Protein AF-A0AAV8AR33-F1 (afdb_monomer)

Sequence (103 aa):
KPRFLKFLLDDGTGCVPCILWLNPRLPPSDHDPTPEILRLQARRVRLGEQLRVRGRITVYRGMLQITVGDVLVEKDPNMETFHRLDCLRIAKRCYGLAKDDLG

Organism: NCBI:txid906938

Foldseek 3Di:
DDQWDWDWDDLPPDTAIEIQGLDADVVHDPPIDDSVQSVVQVVQDDPPFDKDFDADFDADPNGTHGHTPGIDTDDDPCVSVVVVVVVVVCCVPPVVVVPPPPD

Nearest PDB structures (foldseek):
  8soj-assembly1_B  TM=7.227E-01  e=2.915E-04  Enterovirus A71
  8rk2-assembly1_B  TM=8.267E-01  e=1.299E-02  Homo sapiens
  8c5y-assembly1_B  TM=6.894E-01  e=5.356E-03  Pyrococcus abyssi
  2pqa-assembly2_C  TM=7.911E-01  e=2.957E-02  Homo sapiens
  2pqa-assembly1_A  TM=7.982E-01  e=4.057E-02  Homo sapiens

Mean predicted aligned error: 6.01 Å

Solvent-accessible surface area (backbone atoms only — not comparable to full-atom values): 6471 Å² total; per-residue (Å²): 131,79,60,54,50,77,48,75,48,72,83,87,86,56,73,44,44,35,41,38,61,49,58,70,63,84,81,72,54,97,83,56,69,50,61,67,55,37,50,54,38,56,70,65,69,51,92,91,57,56,68,50,76,44,60,46,84,43,74,57,98,91,38,72,30,32,46,44,75,45,63,44,78,60,82,60,87,59,52,64,61,54,49,51,56,50,51,55,51,44,35,49,75,75,65,56,72,69,74,72,88,84,120

Radius of gyration: 16.45 Å; Cα contacts (8 Å, |Δi|>4): 120; chains: 1; bounding box: 36×34×49 Å

Structure (mmCIF, N/CA/C/O backbone):
data_AF-A0AAV8AR33-F1
#
_entry.id   AF-A0AAV8AR33-F1
#
loop_
_atom_site.group_PDB
_atom_site.id
_atom_site.type_symbol
_atom_site.label_atom_id
_atom_site.label_alt_id
_atom_site.label_comp_id
_atom_site.label_asym_id
_atom_site.label_entity_id
_atom_site.label_seq_id
_atom_site.pdbx_PDB_ins_code
_atom_site.Cartn_x
_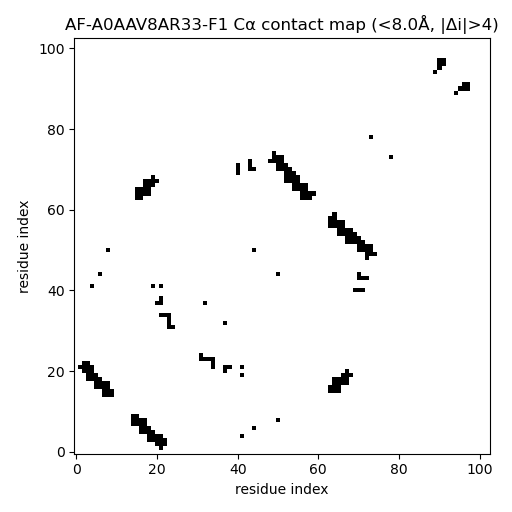atom_site.Cartn_y
_atom_site.Cartn_z
_atom_site.occupancy
_atom_site.B_iso_or_equiv
_atom_site.auth_seq_id
_atom_site.auth_comp_id
_atom_site.auth_asym_id
_atom_site.auth_atom_id
_atom_site.pdbx_PDB_model_num
ATOM 1 N N . LYS A 1 1 ? 13.085 -15.181 -13.780 1.00 56.56 1 LYS A N 1
ATOM 2 C CA . LYS A 1 1 ? 12.840 -13.911 -13.042 1.00 56.56 1 LYS A CA 1
ATOM 3 C C . LYS A 1 1 ? 11.550 -14.062 -12.236 1.00 56.56 1 LYS A C 1
ATOM 5 O O . LYS A 1 1 ? 10.655 -14.729 -12.750 1.00 56.56 1 LYS A O 1
ATOM 10 N N . PRO A 1 2 ? 11.455 -13.525 -11.005 1.00 75.12 2 PRO A N 1
ATOM 11 C CA . PRO A 1 2 ? 10.235 -13.627 -10.202 1.00 75.12 2 PRO A CA 1
ATOM 12 C C . PRO A 1 2 ? 9.059 -12.957 -10.924 1.00 75.12 2 PRO A C 1
ATOM 14 O O . PRO A 1 2 ? 9.235 -11.911 -11.547 1.00 75.12 2 PRO A O 1
ATOM 17 N N . ARG A 1 3 ? 7.877 -13.585 -10.877 1.00 88.50 3 ARG A N 1
ATOM 18 C CA . ARG A 1 3 ? 6.644 -13.059 -11.498 1.00 88.50 3 ARG A CA 1
ATOM 19 C C . ARG A 1 3 ? 6.000 -11.957 -10.652 1.00 88.50 3 ARG A C 1
ATOM 21 O O . ARG A 1 3 ? 5.315 -11.094 -11.173 1.00 88.50 3 ARG A O 1
ATOM 28 N N . PHE A 1 4 ? 6.250 -11.944 -9.351 1.00 93.38 4 PHE A N 1
ATOM 29 C CA . PHE A 1 4 ? 5.703 -10.941 -8.447 1.00 93.38 4 PHE A CA 1
ATOM 30 C C . PHE A 1 4 ? 6.704 -10.610 -7.342 1.00 93.38 4 PHE A C 1
ATOM 32 O O . PHE A 1 4 ? 7.607 -11.398 -7.052 1.00 93.38 4 PHE A O 1
ATOM 39 N N . LEU A 1 5 ? 6.510 -9.451 -6.721 1.00 95.62 5 LEU A N 1
ATOM 40 C CA . LEU A 1 5 ? 7.113 -9.065 -5.456 1.00 95.62 5 LEU A CA 1
ATOM 41 C C . LEU A 1 5 ? 6.048 -9.177 -4.360 1.00 95.62 5 LEU A C 1
ATOM 43 O O . LEU A 1 5 ? 4.955 -8.630 -4.498 1.00 95.62 5 LEU A O 1
ATOM 47 N N . LYS A 1 6 ? 6.374 -9.889 -3.280 1.00 96.25 6 LYS A N 1
ATOM 48 C CA . LYS A 1 6 ? 5.560 -9.950 -2.063 1.00 96.25 6 LYS A CA 1
ATOM 49 C C . LYS A 1 6 ? 6.254 -9.154 -0.968 1.00 96.25 6 LYS A C 1
ATOM 51 O O . LYS A 1 6 ? 7.441 -9.359 -0.733 1.00 96.25 6 LYS A O 1
ATOM 56 N N . PHE A 1 7 ? 5.503 -8.303 -0.288 1.00 97.62 7 PHE A N 1
ATOM 57 C CA . PHE A 1 7 ? 5.969 -7.559 0.876 1.00 97.62 7 PHE A CA 1
ATOM 58 C C . PHE A 1 7 ? 4.841 -7.428 1.901 1.00 97.62 7 PHE A C 1
ATOM 60 O O . PHE A 1 7 ? 3.675 -7.650 1.572 1.00 97.62 7 PHE A O 1
ATOM 67 N N . LEU A 1 8 ? 5.198 -7.133 3.146 1.00 98.00 8 LEU A N 1
ATOM 68 C CA . LEU A 1 8 ? 4.242 -6.802 4.199 1.00 98.00 8 LEU A CA 1
ATOM 69 C C . LEU A 1 8 ? 4.180 -5.283 4.326 1.00 98.00 8 LEU A C 1
ATOM 71 O O . LEU A 1 8 ? 5.217 -4.625 4.248 1.00 98.00 8 LEU A O 1
ATOM 75 N N . LEU A 1 9 ? 2.973 -4.754 4.490 1.00 97.38 9 LEU A N 1
ATOM 76 C CA . LEU A 1 9 ? 2.739 -3.356 4.825 1.00 97.38 9 LEU A CA 1
ATOM 77 C C . LEU A 1 9 ? 2.164 -3.296 6.238 1.00 97.38 9 LEU A C 1
ATOM 79 O O . LEU A 1 9 ? 1.185 -3.988 6.510 1.00 97.38 9 LEU A O 1
ATOM 83 N N . ASP A 1 10 ? 2.791 -2.500 7.096 1.00 96.50 10 ASP A N 1
ATOM 84 C CA . ASP A 1 10 ? 2.412 -2.288 8.493 1.00 96.50 10 ASP A CA 1
ATOM 85 C C . ASP A 1 10 ? 1.986 -0.825 8.666 1.00 96.50 10 ASP A C 1
ATOM 87 O O . ASP A 1 10 ? 2.723 0.077 8.264 1.00 96.50 10 ASP A O 1
ATOM 91 N N . ASP A 1 11 ? 0.791 -0.598 9.208 1.00 94.06 11 ASP A N 1
ATOM 92 C CA . ASP A 1 11 ? 0.252 0.733 9.524 1.00 94.06 11 ASP A CA 1
ATOM 93 C C . ASP A 1 11 ? 0.163 1.007 11.042 1.00 94.06 11 ASP A C 1
ATOM 95 O O . ASP A 1 11 ? -0.339 2.052 11.482 1.00 94.06 11 ASP A O 1
ATOM 99 N N . GLY A 1 12 ? 0.668 0.072 11.854 1.00 93.75 12 GLY A N 1
ATOM 100 C CA . GLY A 1 12 ? 0.588 0.072 13.311 1.00 93.75 12 GLY A CA 1
ATOM 101 C C . GLY A 1 12 ? -0.650 -0.633 13.876 1.00 93.75 12 GLY A C 1
ATOM 102 O O . GLY A 1 12 ? -0.752 -0.766 15.094 1.00 93.75 12 GLY A O 1
ATOM 103 N N . THR A 1 13 ? -1.581 -1.100 13.036 1.00 93.44 13 THR A N 1
ATOM 104 C CA . THR A 1 13 ? -2.749 -1.906 13.454 1.00 93.44 13 THR A CA 1
ATOM 105 C C . THR A 1 13 ? -2.614 -3.383 13.087 1.00 93.44 13 THR A C 1
ATOM 107 O O . THR A 1 13 ? -3.286 -4.242 13.660 1.00 93.44 13 THR A O 1
ATOM 110 N N . GLY A 1 14 ? -1.712 -3.691 12.158 1.00 94.00 14 GLY A N 1
ATOM 111 C CA . GLY A 1 14 ? -1.384 -5.036 11.726 1.00 94.00 14 GLY A CA 1
ATOM 112 C C . GLY A 1 14 ? -0.643 -5.029 10.393 1.00 94.00 14 GLY A C 1
ATOM 113 O O . GLY A 1 14 ? -0.535 -4.011 9.714 1.00 94.00 14 GLY A O 1
ATOM 114 N N . CYS A 1 15 ? -0.160 -6.202 9.993 1.00 96.25 15 CYS A N 1
ATOM 115 C CA . CYS A 1 15 ? 0.558 -6.371 8.735 1.00 96.25 15 CYS A CA 1
ATOM 116 C C . CYS A 1 15 ? -0.339 -7.009 7.673 1.00 96.25 15 CYS A C 1
ATOM 118 O O . CYS A 1 15 ? -0.829 -8.126 7.862 1.00 96.25 15 CYS A O 1
ATOM 120 N N . VAL A 1 16 ? -0.476 -6.365 6.513 1.00 96.69 16 VAL A N 1
ATOM 121 C CA . VAL A 1 16 ? -1.190 -6.928 5.359 1.00 96.69 16 VAL A CA 1
ATOM 122 C C . VAL A 1 16 ? -0.212 -7.372 4.261 1.00 96.69 16 VAL A C 1
ATOM 124 O O . VAL A 1 16 ? 0.688 -6.617 3.880 1.00 96.69 16 VAL A O 1
ATOM 127 N N . PRO A 1 17 ? -0.351 -8.594 3.712 1.00 98.00 17 PRO A N 1
ATOM 128 C CA . PRO A 1 17 ? 0.413 -9.011 2.542 1.00 98.00 17 PRO A CA 1
ATOM 129 C C . PRO A 1 17 ? 0.028 -8.217 1.290 1.00 98.00 17 PRO A C 1
ATOM 131 O O . PRO A 1 17 ? -1.140 -8.170 0.910 1.00 98.00 17 PRO A O 1
ATOM 134 N N . CYS A 1 18 ? 1.024 -7.683 0.590 1.00 98.12 18 CYS A N 1
ATOM 135 C CA . CYS A 1 18 ? 0.880 -6.962 -0.671 1.00 98.12 18 CYS A CA 1
ATOM 136 C C . CYS A 1 18 ? 1.579 -7.728 -1.801 1.00 98.12 18 CYS A C 1
ATOM 138 O O . CYS A 1 18 ? 2.745 -8.110 -1.678 1.00 98.12 18 CYS A O 1
ATOM 140 N N . ILE A 1 19 ? 0.868 -7.950 -2.909 1.00 96.88 19 ILE A N 1
ATOM 141 C CA . ILE A 1 19 ? 1.342 -8.686 -4.086 1.00 96.88 19 ILE A CA 1
ATOM 142 C C . ILE A 1 19 ? 1.420 -7.739 -5.285 1.00 96.88 19 ILE A C 1
ATOM 144 O O . ILE A 1 19 ? 0.392 -7.368 -5.854 1.00 96.88 19 ILE A O 1
ATOM 148 N N . LEU A 1 20 ? 2.639 -7.376 -5.686 1.00 95.44 20 LEU A N 1
ATOM 149 C CA . LEU A 1 20 ? 2.920 -6.586 -6.886 1.00 95.44 20 LEU A CA 1
ATOM 150 C C . LEU A 1 20 ? 3.325 -7.512 -8.035 1.00 95.44 20 LEU A C 1
ATOM 152 O O . LEU A 1 20 ? 4.405 -8.102 -8.015 1.00 95.44 20 LEU A O 1
ATOM 156 N N . TRP A 1 21 ? 2.471 -7.632 -9.048 1.00 93.06 21 TRP A N 1
ATOM 157 C CA . TRP A 1 21 ? 2.764 -8.412 -10.250 1.00 93.06 21 TRP A CA 1
ATOM 158 C C . TRP A 1 21 ? 3.734 -7.653 -11.160 1.00 93.06 21 TRP A C 1
ATOM 160 O O . TRP A 1 21 ? 3.550 -6.471 -11.421 1.00 93.06 21 TRP A O 1
ATOM 170 N N . LEU A 1 22 ? 4.787 -8.329 -11.626 1.00 90.88 22 LEU A N 1
ATOM 171 C CA . LEU A 1 22 ? 5.858 -7.737 -12.446 1.00 90.88 22 LEU A CA 1
ATOM 172 C C . LEU A 1 22 ? 5.741 -8.105 -13.927 1.00 90.88 22 LEU A C 1
ATOM 174 O O . LEU A 1 22 ? 6.496 -7.610 -14.766 1.00 90.88 22 LEU A O 1
ATOM 178 N N . ASN A 1 23 ? 4.821 -9.009 -14.236 1.00 83.12 23 ASN A N 1
ATOM 179 C CA . ASN A 1 23 ? 4.413 -9.367 -15.577 1.00 83.12 23 ASN A CA 1
ATOM 180 C C . ASN A 1 23 ? 3.091 -8.656 -15.909 1.00 83.12 23 ASN A C 1
ATOM 182 O O . ASN A 1 23 ? 2.173 -8.691 -15.087 1.00 83.12 23 ASN A O 1
ATOM 186 N N . PRO A 1 24 ? 2.987 -8.026 -17.092 1.00 69.44 24 PRO A N 1
ATOM 187 C CA . PRO A 1 24 ? 1.753 -7.385 -17.529 1.00 69.44 24 PRO A CA 1
ATOM 188 C C . PRO A 1 24 ? 0.620 -8.412 -17.638 1.00 69.44 24 PRO A C 1
ATOM 190 O O . PRO A 1 24 ? 0.858 -9.604 -17.874 1.00 69.44 24 PRO A O 1
ATOM 193 N N . ARG A 1 25 ? -0.616 -7.944 -17.438 1.00 69.38 25 ARG A N 1
ATOM 194 C CA . ARG A 1 25 ? -1.813 -8.753 -17.672 1.00 69.38 25 ARG A CA 1
ATOM 195 C C . ARG A 1 25 ? -1.899 -9.143 -19.148 1.00 69.38 25 ARG A C 1
ATOM 197 O O . ARG A 1 25 ? -1.412 -8.438 -20.026 1.00 69.38 25 ARG A O 1
ATOM 204 N N . LEU A 1 26 ? -2.495 -10.306 -19.397 1.00 67.31 26 LEU A N 1
ATOM 205 C CA . LEU A 1 26 ? -2.783 -10.807 -20.736 1.00 67.31 26 LEU A CA 1
ATOM 206 C C . LEU A 1 26 ? -4.296 -11.066 -20.841 1.00 67.31 26 LEU A C 1
ATOM 208 O O . LEU A 1 26 ? -4.812 -11.818 -20.009 1.00 67.31 26 LEU A O 1
ATOM 212 N N . PRO A 1 27 ? -4.995 -10.482 -21.832 1.00 70.69 27 PRO A N 1
ATOM 213 C CA . PRO A 1 27 ? -4.500 -9.467 -22.769 1.00 70.69 27 PRO A CA 1
ATOM 214 C C . PRO A 1 27 ? -4.172 -8.138 -22.052 1.00 70.69 27 PRO A C 1
ATOM 216 O O . PRO A 1 27 ? -4.807 -7.835 -21.039 1.00 70.69 27 PRO A O 1
ATOM 219 N N . PRO A 1 28 ? -3.178 -7.371 -22.535 1.00 68.38 28 PRO A N 1
ATOM 220 C CA . PRO A 1 28 ? -2.856 -6.069 -21.964 1.00 68.38 28 PRO A CA 1
ATOM 221 C C . PRO A 1 28 ? -3.973 -5.065 -22.269 1.00 68.38 28 PRO A C 1
ATOM 223 O O . PRO A 1 28 ? -4.494 -5.024 -23.383 1.00 68.38 28 PRO A O 1
ATOM 226 N N . SER A 1 29 ? -4.333 -4.263 -21.273 1.00 77.38 29 SER A N 1
ATOM 227 C CA . SER A 1 29 ? -5.160 -3.063 -21.433 1.00 77.38 29 SER A CA 1
ATOM 228 C C . SER A 1 29 ? -4.272 -1.853 -21.734 1.00 77.38 29 SER A C 1
ATOM 230 O O . SER A 1 29 ? -3.151 -1.786 -21.232 1.00 77.38 29 SER A O 1
ATOM 232 N N . ASP A 1 30 ? -4.776 -0.850 -22.460 1.00 75.31 30 ASP A N 1
ATOM 233 C CA . ASP A 1 30 ? -4.059 0.421 -22.689 1.00 75.31 30 ASP A CA 1
ATOM 234 C C . ASP A 1 30 ? -3.707 1.153 -21.382 1.00 75.31 30 ASP A C 1
ATOM 236 O O . ASP A 1 30 ? -2.806 1.990 -21.338 1.00 75.31 30 ASP A O 1
ATOM 240 N N . HIS A 1 31 ? -4.405 0.828 -20.293 1.00 78.12 31 HIS A N 1
ATOM 241 C CA . HIS A 1 31 ? -4.150 1.379 -18.963 1.00 78.12 31 HIS A CA 1
ATOM 242 C C . HIS A 1 31 ? -3.192 0.532 -18.115 1.00 78.12 31 HIS A C 1
ATOM 244 O O . HIS A 1 31 ? -2.906 0.908 -16.975 1.00 78.12 31 HIS A O 1
ATOM 250 N N . ASP A 1 32 ? -2.710 -0.606 -18.623 1.00 80.06 32 ASP A N 1
ATOM 251 C CA . ASP A 1 32 ? -1.793 -1.444 -17.863 1.00 80.06 32 ASP A CA 1
ATOM 252 C C . ASP A 1 32 ? -0.400 -0.794 -17.787 1.00 80.06 32 ASP A C 1
ATOM 254 O O . ASP A 1 32 ? 0.157 -0.354 -18.797 1.00 80.06 32 ASP A O 1
ATOM 258 N N . PRO A 1 33 ? 0.213 -0.743 -16.591 1.00 84.44 33 PRO A N 1
ATOM 259 C CA . PRO A 1 33 ? 1.557 -0.211 -16.442 1.00 84.44 33 PRO A CA 1
ATOM 260 C C . PRO A 1 33 ? 2.558 -1.038 -17.251 1.00 84.44 33 PRO A C 1
ATOM 262 O O . PRO A 1 33 ? 2.557 -2.273 -17.226 1.00 84.44 33 PRO A O 1
ATOM 265 N N . THR A 1 34 ? 3.472 -0.343 -17.929 1.00 87.38 34 THR A N 1
ATOM 266 C CA . THR A 1 34 ? 4.544 -1.001 -18.676 1.00 87.38 34 THR A CA 1
ATOM 267 C C . THR A 1 34 ? 5.440 -1.820 -17.734 1.00 87.38 34 THR A C 1
ATOM 269 O O . THR A 1 34 ? 5.578 -1.494 -16.546 1.00 87.38 34 THR A O 1
ATOM 272 N N . PRO A 1 35 ? 6.136 -2.857 -18.237 1.00 87.06 35 PRO A N 1
ATOM 273 C CA . PRO A 1 35 ? 7.085 -3.626 -17.431 1.00 87.06 35 PRO A CA 1
ATOM 274 C C . PRO A 1 35 ? 8.168 -2.770 -16.756 1.00 87.06 35 PRO A C 1
ATOM 276 O O . PRO A 1 35 ? 8.687 -3.140 -15.703 1.00 87.06 35 PRO A O 1
ATOM 279 N N . GLU A 1 36 ? 8.530 -1.632 -17.348 1.00 88.94 36 GLU A N 1
ATOM 280 C CA . GLU A 1 36 ? 9.493 -0.686 -16.778 1.00 88.94 36 GLU A CA 1
ATOM 281 C C . GLU A 1 36 ? 8.926 0.042 -15.558 1.00 88.94 36 GLU A C 1
ATOM 283 O O . GLU A 1 36 ? 9.596 0.113 -14.524 1.00 88.94 36 GLU A O 1
ATOM 288 N N . ILE A 1 37 ? 7.672 0.496 -15.635 1.00 90.31 37 ILE A N 1
ATOM 289 C CA . ILE A 1 37 ? 6.961 1.121 -14.513 1.00 90.31 37 ILE A CA 1
ATOM 290 C C . ILE A 1 37 ? 6.819 0.128 -13.355 1.00 90.31 37 ILE A C 1
ATOM 292 O O . ILE A 1 37 ? 7.116 0.477 -12.211 1.00 90.31 37 ILE A O 1
ATOM 296 N N . LEU A 1 38 ? 6.452 -1.125 -13.638 1.00 91.12 38 LEU A N 1
ATOM 297 C CA . LEU A 1 38 ? 6.340 -2.177 -12.620 1.00 91.12 38 LEU A CA 1
ATOM 298 C C . LEU A 1 38 ? 7.677 -2.447 -11.916 1.00 91.12 38 LEU A C 1
ATOM 300 O O . LEU A 1 38 ? 7.736 -2.583 -10.693 1.00 91.12 38 LEU A O 1
ATOM 304 N N . ARG A 1 39 ? 8.785 -2.470 -12.669 1.00 91.44 39 ARG A N 1
ATOM 305 C CA . ARG A 1 39 ? 10.133 -2.597 -12.090 1.00 91.44 39 ARG A CA 1
ATOM 306 C C . ARG A 1 39 ? 10.504 -1.385 -11.243 1.00 91.44 39 ARG A C 1
ATOM 308 O O . ARG A 1 39 ? 11.118 -1.556 -10.193 1.00 91.44 39 ARG A O 1
ATOM 315 N N . LEU A 1 40 ? 10.142 -0.176 -11.669 1.00 93.12 40 LEU A N 1
ATOM 316 C CA . LEU A 1 40 ? 10.376 1.034 -10.884 1.00 93.12 40 LEU A CA 1
ATOM 317 C C . LEU A 1 40 ? 9.593 1.001 -9.565 1.00 93.12 40 LEU A C 1
ATOM 319 O O . LEU A 1 40 ? 10.162 1.315 -8.522 1.00 93.12 40 LEU A O 1
ATOM 323 N N . GLN A 1 41 ? 8.330 0.570 -9.594 1.00 94.88 41 GLN A N 1
ATOM 324 C CA . GLN A 1 41 ? 7.524 0.367 -8.389 1.00 94.88 41 GLN A CA 1
ATOM 325 C C . GLN A 1 41 ? 8.146 -0.683 -7.463 1.00 94.88 41 GLN A C 1
ATOM 327 O O . GLN A 1 41 ? 8.286 -0.429 -6.271 1.00 94.88 41 GLN A O 1
ATOM 332 N N . ALA A 1 42 ? 8.616 -1.813 -7.998 1.00 95.25 42 ALA A N 1
ATOM 333 C CA . ALA A 1 42 ? 9.295 -2.833 -7.199 1.00 95.25 42 ALA A CA 1
ATOM 334 C C . ALA A 1 42 ? 10.556 -2.300 -6.497 1.00 95.25 42 ALA A C 1
ATOM 336 O O . ALA A 1 42 ? 10.817 -2.660 -5.355 1.00 95.25 42 ALA A O 1
ATOM 337 N N . ARG A 1 43 ? 11.317 -1.403 -7.140 1.00 95.50 43 ARG A N 1
ATOM 338 C CA . ARG A 1 43 ? 12.512 -0.775 -6.540 1.00 95.50 43 ARG A CA 1
ATOM 339 C C . ARG A 1 43 ? 12.196 0.214 -5.413 1.00 95.50 43 ARG A C 1
ATOM 341 O O . ARG A 1 43 ? 13.098 0.533 -4.643 1.00 95.50 43 ARG A O 1
ATOM 348 N N . ARG A 1 44 ? 10.959 0.720 -5.334 1.00 96.12 44 ARG A N 1
ATOM 349 C CA . ARG A 1 44 ? 10.499 1.596 -4.240 1.00 96.12 44 ARG A CA 1
ATOM 350 C C . ARG A 1 44 ? 10.242 0.822 -2.954 1.00 96.12 44 ARG A C 1
ATOM 352 O O . ARG A 1 44 ? 10.335 1.397 -1.881 1.00 96.12 44 ARG A O 1
ATOM 359 N N . VAL A 1 45 ? 9.933 -0.467 -3.063 1.00 97.00 45 VAL A N 1
ATOM 360 C CA . VAL A 1 45 ? 9.661 -1.318 -1.908 1.00 97.00 45 VAL A CA 1
ATOM 361 C C . VAL A 1 45 ? 10.984 -1.687 -1.240 1.00 97.00 45 VAL A C 1
ATOM 363 O O . VAL A 1 45 ? 11.711 -2.561 -1.715 1.00 97.00 45 VAL A O 1
ATOM 366 N N . ARG A 1 46 ? 11.303 -1.010 -0.136 1.00 96.69 46 ARG A N 1
ATOM 367 C CA . ARG A 1 46 ? 12.441 -1.326 0.735 1.00 96.69 46 ARG A CA 1
ATOM 368 C C . ARG A 1 46 ? 11.978 -1.363 2.187 1.00 96.69 46 ARG A C 1
ATOM 370 O O . ARG A 1 46 ? 10.999 -0.716 2.545 1.00 96.69 46 ARG A O 1
ATOM 377 N N . LEU A 1 47 ? 12.677 -2.138 3.012 1.00 96.62 47 LEU A N 1
ATOM 378 C CA . LEU A 1 47 ? 12.414 -2.175 4.450 1.00 96.62 47 LEU A CA 1
ATOM 379 C C . LEU A 1 47 ? 12.626 -0.785 5.061 1.00 96.62 47 LEU A C 1
ATOM 381 O O . LEU A 1 47 ? 13.609 -0.120 4.742 1.00 96.62 47 LEU A O 1
ATOM 385 N N . GLY A 1 48 ? 11.704 -0.376 5.933 1.00 94.06 48 GLY A N 1
ATOM 386 C CA . GLY A 1 48 ? 11.736 0.919 6.617 1.00 94.06 48 GLY A CA 1
ATOM 387 C C . GLY A 1 48 ? 11.227 2.109 5.797 1.00 94.06 48 GLY A C 1
ATOM 388 O O . GLY A 1 48 ? 11.148 3.206 6.336 1.00 94.06 48 GLY A O 1
ATOM 389 N N . GLU A 1 49 ? 10.864 1.925 4.524 1.00 95.38 49 GLU A N 1
ATOM 390 C CA . GLU A 1 49 ? 10.253 2.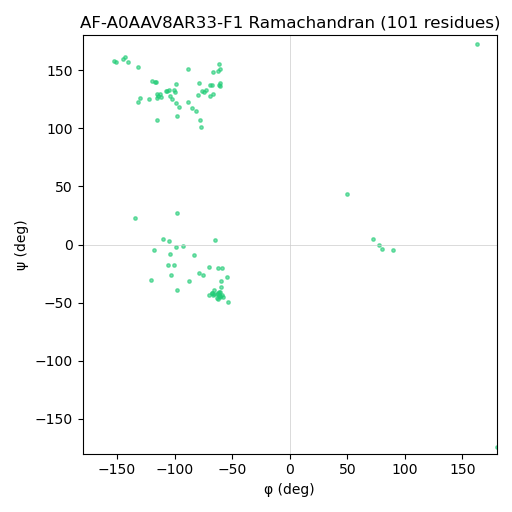994 3.725 1.00 95.38 49 GLU A CA 1
ATOM 391 C C . GLU A 1 49 ? 8.771 3.163 4.067 1.00 95.38 49 GLU A C 1
ATOM 393 O O . GLU A 1 49 ? 8.028 2.182 4.156 1.00 95.38 49 GLU A O 1
ATOM 398 N N . GLN A 1 50 ? 8.317 4.413 4.157 1.00 95.62 50 GLN A N 1
ATOM 399 C CA . GLN A 1 50 ? 6.897 4.721 4.258 1.00 95.62 50 GLN A CA 1
ATOM 400 C C . GLN A 1 50 ? 6.262 4.682 2.864 1.00 95.62 50 GLN A C 1
ATOM 402 O O . GLN A 1 50 ? 6.581 5.483 1.979 1.00 95.62 50 GLN A O 1
ATOM 407 N N . LEU A 1 51 ? 5.354 3.730 2.658 1.00 97.00 51 LEU A N 1
ATOM 408 C CA 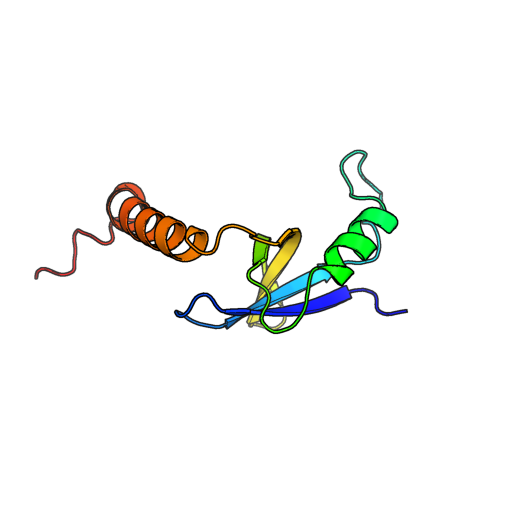. LEU A 1 51 ? 4.726 3.486 1.364 1.00 97.00 51 LEU A CA 1
ATOM 409 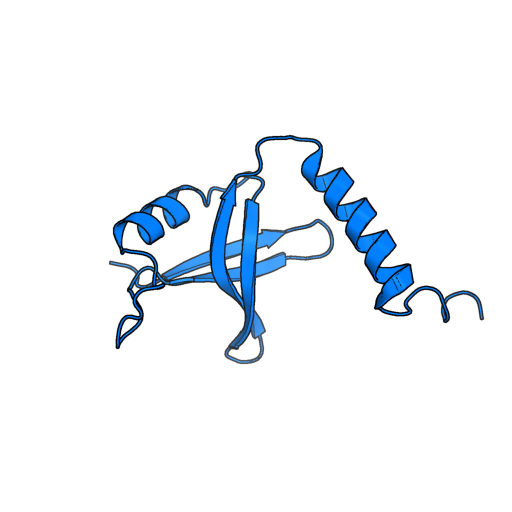C C . LEU A 1 51 ? 3.226 3.751 1.419 1.00 97.00 51 LEU A C 1
ATOM 411 O O . LEU A 1 51 ? 2.536 3.310 2.334 1.00 97.00 51 LEU A O 1
ATOM 415 N N . ARG A 1 52 ? 2.699 4.362 0.358 1.00 96.94 52 ARG A N 1
ATOM 416 C CA . ARG A 1 52 ? 1.277 4.303 0.028 1.00 96.94 52 ARG A CA 1
ATOM 417 C C . ARG A 1 52 ? 1.064 3.252 -1.048 1.00 96.94 52 ARG A C 1
ATOM 419 O O . ARG A 1 52 ? 1.637 3.327 -2.136 1.00 96.94 52 ARG A O 1
ATOM 426 N N . VAL A 1 53 ? 0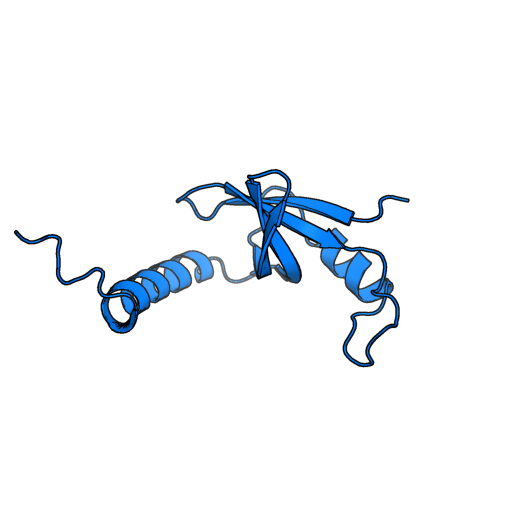.222 2.277 -0.731 1.00 97.31 53 VAL A N 1
ATOM 427 C CA . VAL A 1 53 ? -0.127 1.169 -1.619 1.00 97.31 53 VAL A CA 1
ATOM 428 C C . VAL A 1 53 ? -1.599 1.279 -1.979 1.00 97.31 53 VAL A C 1
ATOM 430 O O . VAL A 1 53 ? -2.452 1.366 -1.099 1.00 97.31 53 VAL A O 1
ATOM 433 N N . ARG A 1 54 ? -1.907 1.250 -3.276 1.00 96.31 54 ARG A N 1
ATOM 434 C CA . ARG A 1 54 ? -3.286 1.152 -3.767 1.00 96.31 54 ARG A CA 1
ATOM 435 C C . ARG A 1 54 ? -3.456 -0.138 -4.539 1.00 96.31 54 ARG A C 1
ATOM 437 O O . ARG A 1 54 ? -2.580 -0.557 -5.295 1.00 96.31 54 ARG A O 1
ATOM 444 N N . GLY A 1 55 ? -4.593 -0.785 -4.344 1.00 95.00 55 GLY A N 1
ATOM 445 C CA . GLY A 1 55 ? -4.852 -2.080 -4.938 1.00 95.00 55 GLY A CA 1
ATOM 446 C C . GLY A 1 55 ? -6.215 -2.624 -4.563 1.00 95.00 55 GLY A C 1
ATOM 447 O O . GLY A 1 55 ? -7.025 -1.958 -3.921 1.00 95.00 55 GLY A O 1
ATOM 448 N N . ARG A 1 56 ? -6.459 -3.863 -4.976 1.00 96.25 56 ARG A N 1
ATOM 449 C CA . ARG A 1 56 ? -7.692 -4.582 -4.675 1.00 96.25 56 ARG A CA 1
ATOM 450 C C . ARG A 1 56 ? -7.463 -5.538 -3.512 1.00 96.25 56 ARG A C 1
ATOM 452 O O . ARG A 1 56 ? -6.532 -6.341 -3.558 1.00 96.25 56 ARG A O 1
ATOM 459 N N . ILE A 1 57 ? -8.346 -5.504 -2.518 1.00 97.19 57 ILE A N 1
ATOM 460 C CA . ILE A 1 57 ? -8.381 -6.519 -1.461 1.00 97.19 57 ILE A CA 1
ATOM 461 C C . ILE A 1 57 ? -8.851 -7.842 -2.076 1.00 97.19 57 ILE A C 1
ATOM 463 O O . ILE A 1 57 ? -9.858 -7.899 -2.783 1.00 97.19 57 ILE A O 1
ATOM 467 N N . THR A 1 58 ? -8.089 -8.904 -1.845 1.00 96.62 58 THR A N 1
ATOM 468 C CA . THR A 1 58 ? -8.312 -10.244 -2.400 1.00 96.62 58 THR A CA 1
ATOM 469 C C . THR A 1 58 ? -8.019 -11.301 -1.343 1.00 96.62 58 THR A C 1
ATOM 471 O O . THR A 1 58 ? -7.264 -11.046 -0.409 1.00 96.62 58 THR A O 1
ATOM 474 N N . VAL A 1 59 ? -8.591 -12.495 -1.495 1.00 96.94 59 VAL A N 1
ATOM 475 C CA . VAL A 1 59 ? -8.288 -13.647 -0.638 1.00 96.94 59 VAL A CA 1
ATOM 476 C C . VAL A 1 59 ? -7.582 -14.705 -1.474 1.00 96.94 59 VAL A C 1
ATOM 478 O O . VAL A 1 59 ? -8.061 -15.072 -2.546 1.00 96.94 59 VAL A O 1
ATOM 481 N N . TYR A 1 60 ? -6.450 -15.209 -0.991 1.00 93.25 60 TYR A N 1
ATOM 482 C CA . TYR A 1 60 ? -5.721 -16.307 -1.618 1.00 93.25 60 TYR A CA 1
ATOM 483 C C . TYR A 1 60 ? -5.362 -17.357 -0.572 1.00 93.25 60 TYR A C 1
ATOM 485 O O . TYR A 1 60 ? -4.716 -17.050 0.427 1.00 93.25 60 TYR A O 1
ATOM 493 N N . ARG A 1 61 ? -5.798 -18.605 -0.801 1.00 94.94 61 ARG A N 1
ATOM 494 C CA . ARG A 1 61 ? -5.622 -19.729 0.141 1.00 94.94 61 ARG A CA 1
ATOM 495 C C . ARG A 1 61 ? -6.064 -19.380 1.572 1.00 94.94 61 ARG A C 1
ATOM 497 O O . ARG A 1 61 ? -5.358 -19.666 2.530 1.00 94.94 61 ARG A O 1
ATOM 504 N N . GLY A 1 62 ? -7.213 -18.713 1.694 1.00 95.38 62 GLY A N 1
ATOM 505 C CA . GLY A 1 62 ? -7.787 -18.310 2.981 1.00 95.38 62 GLY A CA 1
ATOM 506 C C . GLY A 1 62 ? -7.139 -17.087 3.638 1.00 95.38 62 GLY A C 1
ATOM 507 O O . GLY A 1 62 ? -7.602 -16.670 4.691 1.00 95.38 62 GLY A O 1
ATOM 508 N N . MET A 1 63 ? -6.113 -16.479 3.032 1.00 94.50 63 MET A N 1
ATOM 509 C CA . MET A 1 63 ? -5.458 -15.284 3.574 1.00 94.50 63 MET A CA 1
ATOM 510 C C . MET A 1 63 ? -5.853 -14.026 2.802 1.00 94.50 63 MET A C 1
ATOM 512 O O . MET A 1 63 ? -5.811 -14.011 1.568 1.00 94.50 63 MET A O 1
ATOM 516 N N . LEU A 1 64 ? -6.201 -12.963 3.531 1.00 96.94 64 LEU A N 1
ATOM 517 C CA . LEU A 1 64 ? -6.394 -11.624 2.974 1.00 96.94 64 LEU A CA 1
ATOM 518 C C . LEU A 1 64 ? -5.060 -11.054 2.478 1.00 96.94 64 LEU A C 1
ATOM 520 O O . LEU A 1 64 ? -4.027 -11.182 3.132 1.00 96.94 64 LEU A O 1
ATOM 524 N N . GLN A 1 65 ?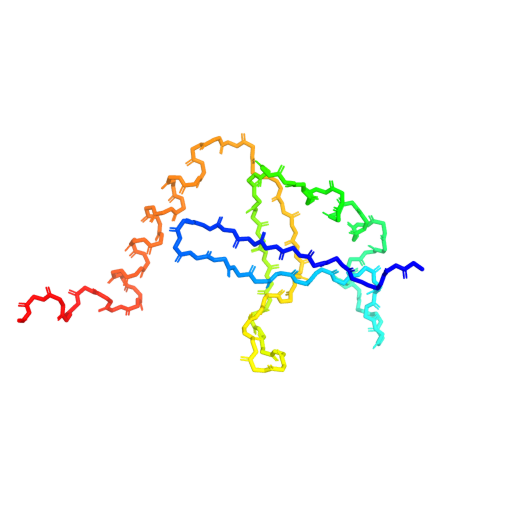 -5.095 -10.419 1.312 1.00 97.75 65 GLN A N 1
ATOM 525 C CA . GLN A 1 65 ? -3.950 -9.752 0.704 1.00 97.75 65 GLN A CA 1
ATOM 526 C C . GLN A 1 65 ? -4.408 -8.610 -0.211 1.00 97.75 65 GLN A C 1
ATOM 528 O O . GLN A 1 65 ? -5.517 -8.626 -0.754 1.00 97.75 65 GLN A O 1
ATOM 533 N N . ILE A 1 66 ? -3.524 -7.652 -0.462 1.00 97.88 66 ILE A N 1
ATOM 534 C CA . ILE A 1 66 ? -3.728 -6.586 -1.441 1.00 97.88 66 ILE A CA 1
ATOM 535 C C . ILE A 1 66 ? -3.053 -6.994 -2.751 1.00 97.88 66 ILE A C 1
ATOM 537 O O . ILE A 1 66 ? -1.837 -7.166 -2.816 1.00 97.88 66 ILE A O 1
ATOM 541 N N . THR A 1 67 ? -3.836 -7.123 -3.821 1.00 96.25 67 THR A N 1
ATOM 542 C CA . THR A 1 67 ? -3.302 -7.157 -5.187 1.00 96.25 67 THR A CA 1
ATOM 543 C C . THR A 1 67 ? -2.982 -5.725 -5.597 1.00 96.25 67 THR A C 1
ATOM 545 O O . THR A 1 67 ? -3.894 -4.924 -5.810 1.00 96.25 67 THR A O 1
ATOM 548 N N . VAL A 1 68 ? -1.694 -5.398 -5.656 1.00 95.88 68 VAL A N 1
ATOM 549 C CA . VAL A 1 68 ? -1.194 -4.028 -5.814 1.00 95.88 68 VAL A CA 1
ATOM 550 C C . VAL A 1 68 ? -1.403 -3.538 -7.246 1.00 95.88 68 VAL A C 1
ATOM 552 O O . VAL A 1 68 ? -1.043 -4.228 -8.198 1.00 95.88 68 VAL A O 1
ATOM 555 N N . GLY A 1 69 ? -1.972 -2.339 -7.379 1.00 92.62 69 GLY A N 1
ATOM 556 C CA . GLY A 1 69 ? -2.032 -1.576 -8.626 1.00 92.62 69 GLY A CA 1
ATOM 557 C C . GLY A 1 69 ? -0.934 -0.515 -8.707 1.00 92.62 69 GLY A C 1
ATOM 558 O O . GLY A 1 69 ? -0.324 -0.341 -9.759 1.00 92.62 69 GLY A O 1
ATOM 559 N N . ASP A 1 70 ? -0.628 0.154 -7.590 1.00 93.31 70 ASP A N 1
ATOM 560 C CA . ASP A 1 70 ? 0.494 1.088 -7.516 1.00 93.31 70 ASP A CA 1
ATOM 561 C C . ASP A 1 70 ? 1.127 1.212 -6.126 1.00 93.31 70 ASP A C 1
ATOM 563 O O . ASP A 1 70 ? 0.513 0.915 -5.099 1.00 93.31 70 ASP A O 1
ATOM 567 N N . VAL A 1 71 ? 2.391 1.653 -6.142 1.00 96.69 71 VAL A N 1
ATOM 568 C CA . VAL A 1 71 ? 3.212 1.940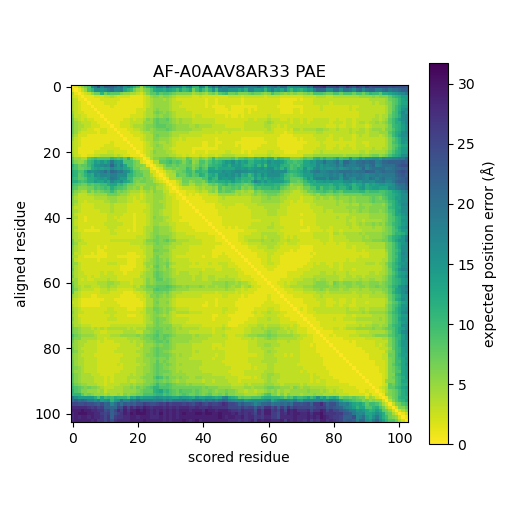 -4.961 1.00 96.69 71 VAL A CA 1
ATOM 569 C C . VAL A 1 71 ? 3.840 3.326 -5.098 1.00 96.69 71 VAL A C 1
ATOM 571 O O . VAL A 1 71 ? 4.554 3.617 -6.072 1.00 96.69 71 VAL A O 1
ATOM 574 N N . LEU A 1 72 ? 3.619 4.162 -4.090 1.00 95.88 72 LEU A N 1
ATOM 575 C CA . LEU A 1 72 ? 4.209 5.488 -3.940 1.00 95.88 72 LEU A CA 1
ATOM 576 C C . LEU A 1 72 ? 5.033 5.534 -2.651 1.00 95.88 72 LEU A C 1
ATOM 578 O O . LEU A 1 72 ? 4.630 4.966 -1.643 1.00 95.88 72 LEU A O 1
ATOM 582 N N . VAL A 1 73 ? 6.190 6.196 -2.703 1.00 96.94 73 VAL A N 1
ATOM 583 C CA . VAL A 1 73 ? 6.987 6.495 -1.504 1.00 96.94 73 VAL A CA 1
ATOM 584 C C . VAL A 1 73 ? 6.489 7.821 -0.956 1.00 96.94 73 VAL A C 1
ATOM 586 O O . VAL A 1 73 ? 6.495 8.816 -1.689 1.00 96.94 73 VAL A O 1
ATOM 589 N N . GLU A 1 74 ? 6.054 7.827 0.297 1.00 96.12 74 GLU A N 1
ATOM 590 C CA . GLU A 1 74 ? 5.666 9.054 0.981 1.00 96.12 74 GLU A CA 1
ATOM 591 C C . GLU A 1 74 ? 6.921 9.775 1.478 1.00 96.12 74 GLU A C 1
ATOM 593 O O . GLU A 1 74 ? 7.803 9.176 2.088 1.00 96.12 74 GLU A O 1
ATOM 598 N N . LYS A 1 75 ? 7.032 11.063 1.143 1.00 94.94 75 LYS A N 1
ATOM 599 C CA . LYS A 1 75 ? 8.218 11.881 1.452 1.00 94.94 75 LYS A CA 1
ATOM 600 C C . LYS A 1 75 ? 8.013 12.816 2.634 1.00 94.94 75 LYS A C 1
ATOM 602 O O . LYS A 1 75 ? 8.992 13.234 3.243 1.00 94.94 75 LYS A O 1
ATOM 607 N N . ASP A 1 76 ? 6.767 13.198 2.898 1.00 95.00 76 ASP A N 1
ATOM 608 C CA . ASP A 1 76 ? 6.440 14.052 4.032 1.00 95.00 76 ASP A CA 1
ATOM 609 C C . ASP A 1 76 ? 6.270 13.166 5.277 1.00 95.00 76 ASP A C 1
ATOM 611 O O . ASP A 1 76 ? 5.369 12.320 5.298 1.00 95.00 76 ASP A O 1
ATOM 615 N N . PRO A 1 77 ? 7.116 13.345 6.308 1.00 92.25 77 PRO A N 1
ATOM 616 C CA . PRO A 1 77 ? 7.087 12.518 7.512 1.00 92.25 77 PRO A CA 1
ATOM 617 C C . PRO A 1 77 ? 5.768 12.633 8.287 1.00 92.25 77 PRO A C 1
ATOM 619 O O . PRO A 1 77 ? 5.429 11.748 9.067 1.00 92.25 77 PRO A O 1
ATOM 622 N N . ASN A 1 78 ? 4.991 13.697 8.074 1.00 95.44 78 ASN A N 1
ATOM 623 C CA . ASN A 1 78 ? 3.720 13.899 8.765 1.00 95.44 78 ASN A CA 1
ATOM 624 C C . ASN A 1 78 ? 2.551 13.152 8.106 1.00 95.44 78 ASN A C 1
ATOM 626 O O . ASN A 1 78 ? 1.463 13.092 8.684 1.00 95.44 78 ASN A O 1
ATOM 630 N N . MET A 1 79 ? 2.746 12.570 6.916 1.00 95.38 79 MET A N 1
ATOM 631 C CA . MET A 1 79 ? 1.666 11.935 6.151 1.00 95.38 79 MET A CA 1
ATOM 632 C C . MET A 1 79 ? 0.990 10.788 6.891 1.00 95.38 79 MET A C 1
ATOM 634 O O . MET A 1 79 ? -0.210 10.578 6.724 1.00 95.38 79 MET A O 1
ATOM 638 N N . GLU A 1 80 ? 1.729 10.065 7.728 1.00 94.19 80 GLU A N 1
ATOM 639 C CA . GLU A 1 80 ? 1.159 8.978 8.521 1.00 94.19 80 GLU A CA 1
ATOM 640 C C . GLU A 1 80 ? 0.166 9.514 9.564 1.00 94.19 80 GLU A C 1
ATOM 642 O O . GLU A 1 80 ? -0.946 9.004 9.704 1.00 94.19 80 GLU A O 1
ATOM 647 N N . THR A 1 81 ? 0.529 10.602 10.249 1.00 95.56 81 THR A N 1
ATOM 648 C CA . THR A 1 81 ? -0.327 11.281 11.230 1.00 95.56 81 THR A CA 1
ATOM 649 C C . THR A 1 81 ? -1.595 11.820 10.578 1.00 95.56 81 THR A C 1
ATOM 651 O O . THR A 1 81 ? -2.694 11.581 11.081 1.00 95.56 81 THR A O 1
ATOM 654 N N . PHE A 1 82 ? -1.471 12.500 9.433 1.00 96.06 82 PHE A N 1
ATOM 655 C CA . PHE A 1 82 ? -2.637 12.992 8.695 1.00 96.06 82 PHE A CA 1
ATOM 656 C C . PHE A 1 82 ? -3.542 11.848 8.235 1.00 96.06 82 PHE A C 1
ATOM 658 O O . PHE A 1 82 ? -4.756 11.915 8.425 1.00 96.06 82 PHE A O 1
ATOM 665 N N . HIS A 1 83 ? -2.957 10.765 7.715 1.00 94.81 83 HIS A N 1
ATOM 666 C CA . HIS A 1 83 ? -3.712 9.589 7.298 1.00 94.81 83 HIS A CA 1
ATOM 667 C C . HIS A 1 83 ? -4.509 8.977 8.457 1.00 94.81 83 HIS A C 1
ATOM 669 O O . HIS A 1 83 ? -5.692 8.682 8.296 1.00 94.81 83 HIS A O 1
ATOM 675 N N . ARG A 1 84 ? -3.910 8.858 9.649 1.00 94.62 84 ARG A N 1
ATOM 676 C CA . ARG A 1 84 ? -4.606 8.360 10.848 1.00 94.62 84 ARG A CA 1
ATOM 677 C C . ARG A 1 84 ? -5.796 9.239 11.235 1.00 94.62 84 ARG A C 1
ATOM 679 O O . ARG A 1 84 ? -6.879 8.715 11.499 1.00 94.62 84 ARG A O 1
ATOM 686 N N . LEU A 1 85 ? -5.624 10.563 11.239 1.00 96.69 85 LEU A N 1
ATOM 687 C CA . LEU A 1 85 ? -6.716 11.501 11.528 1.00 96.69 85 LEU A CA 1
ATOM 688 C C . LEU A 1 85 ? -7.857 11.373 10.510 1.00 96.69 85 LEU A C 1
ATOM 690 O O . LEU A 1 85 ? -9.031 11.375 10.891 1.00 96.69 85 LEU A O 1
ATOM 694 N N . ASP A 1 86 ? -7.524 11.205 9.231 1.00 96.25 86 ASP A N 1
ATOM 695 C CA . ASP A 1 86 ? -8.513 10.968 8.184 1.00 96.25 86 ASP A CA 1
ATOM 696 C C . ASP A 1 86 ? -9.234 9.629 8.351 1.00 96.25 86 ASP A C 1
ATOM 698 O O . ASP A 1 86 ? -10.461 9.590 8.245 1.00 96.25 86 ASP A O 1
ATOM 702 N N . CYS A 1 87 ? -8.521 8.553 8.686 1.00 94.56 87 CYS A N 1
ATOM 703 C CA . CYS A 1 87 ? -9.127 7.256 8.980 1.00 94.56 87 CYS A CA 1
ATOM 704 C C . CYS A 1 87 ? -10.129 7.354 10.138 1.00 94.56 87 CYS A C 1
ATOM 706 O O . CYS A 1 87 ? -11.259 6.889 9.997 1.00 94.56 87 CYS A O 1
ATOM 708 N N . LEU A 1 88 ? -9.782 8.035 11.237 1.00 93.75 88 LEU A N 1
ATOM 709 C CA . LEU A 1 88 ? -10.702 8.270 12.360 1.00 93.75 88 LEU A CA 1
ATOM 710 C C . LEU A 1 88 ? -1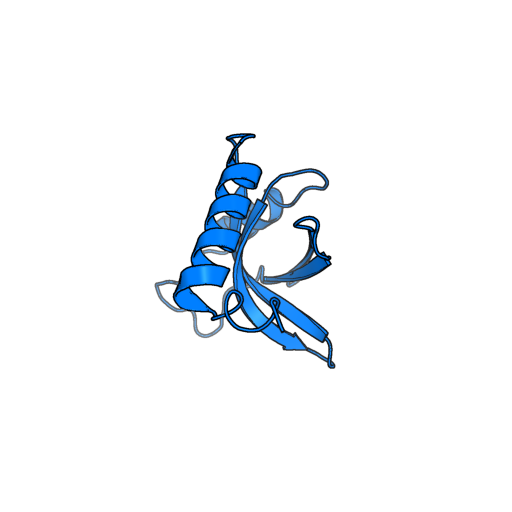1.927 9.093 11.943 1.00 93.75 88 LEU A C 1
ATOM 712 O O . LEU A 1 88 ? -13.057 8.801 12.342 1.00 93.75 88 LEU A O 1
ATOM 716 N N . ARG A 1 89 ? -11.725 10.125 11.120 1.00 95.38 89 ARG A N 1
ATOM 717 C CA . ARG A 1 89 ? -12.812 10.958 10.595 1.00 95.38 89 ARG A CA 1
ATOM 718 C C . ARG A 1 89 ? -13.767 10.145 9.717 1.00 95.38 89 ARG A C 1
ATOM 720 O O . ARG A 1 89 ? -14.981 10.269 9.883 1.00 95.38 89 ARG A O 1
ATOM 727 N N . ILE A 1 90 ? -13.239 9.326 8.806 1.00 95.38 90 ILE A N 1
ATOM 728 C CA . ILE A 1 90 ? -14.028 8.468 7.908 1.00 95.38 90 ILE A CA 1
ATOM 729 C C . ILE A 1 90 ? -14.733 7.368 8.710 1.00 95.38 90 ILE A C 1
ATOM 731 O O . ILE A 1 90 ? -15.920 7.139 8.498 1.00 95.38 90 ILE A O 1
ATOM 735 N N . ALA A 1 91 ? -14.063 6.751 9.684 1.00 93.25 91 ALA A N 1
ATOM 736 C CA . ALA A 1 91 ? -14.659 5.766 10.584 1.00 93.25 91 ALA A CA 1
ATOM 737 C C . ALA A 1 91 ? -15.924 6.296 11.271 1.00 93.25 91 ALA A C 1
ATOM 739 O O . ALA A 1 91 ? -16.982 5.669 11.198 1.00 93.25 91 ALA A O 1
ATOM 740 N N . LYS A 1 92 ? -15.842 7.500 11.851 1.00 91.38 92 LYS A N 1
ATOM 741 C CA . LYS A 1 92 ? -16.978 8.145 12.524 1.00 91.38 92 LYS A CA 1
ATOM 742 C C . LYS A 1 92 ? -18.093 8.552 11.559 1.00 91.38 92 LYS A C 1
ATOM 744 O O . LYS A 1 92 ? -19.265 8.410 11.891 1.00 91.38 92 LYS A O 1
ATOM 749 N N . ARG A 1 93 ? -17.743 9.097 10.388 1.00 92.81 93 ARG A N 1
ATOM 750 C CA . ARG A 1 93 ? -18.721 9.698 9.460 1.00 92.81 93 ARG A CA 1
ATOM 751 C C . ARG A 1 93 ? -19.345 8.712 8.478 1.00 92.81 93 ARG A C 1
ATOM 753 O O . ARG A 1 93 ? -20.478 8.930 8.065 1.00 92.81 93 ARG A O 1
ATOM 760 N N . CYS A 1 94 ? -18.612 7.679 8.076 1.00 93.75 94 CYS A N 1
ATOM 761 C CA . CYS A 1 94 ? -18.979 6.814 6.954 1.00 93.75 94 CYS A CA 1
ATOM 762 C C . CYS A 1 94 ? -19.155 5.347 7.354 1.00 93.75 94 CYS A C 1
ATOM 764 O O . CYS A 1 94 ? -19.969 4.668 6.740 1.00 93.75 94 CYS A O 1
ATOM 766 N N . TYR A 1 95 ? -18.433 4.861 8.371 1.00 89.12 95 TYR A N 1
ATOM 767 C CA . TYR A 1 95 ? -18.486 3.449 8.782 1.00 89.12 95 TYR A CA 1
ATOM 768 C C . TYR A 1 95 ? -19.284 3.198 10.067 1.00 89.12 95 TYR A C 1
ATOM 770 O O . TYR A 1 95 ? -19.369 2.062 10.514 1.00 89.12 95 TYR A O 1
ATOM 778 N N . GLY A 1 96 ? -19.891 4.231 10.660 1.00 82.88 96 GLY A N 1
ATOM 779 C CA . GLY A 1 96 ? -20.823 4.070 11.782 1.00 82.88 96 GLY A CA 1
ATOM 780 C C . GLY A 1 96 ? -20.184 3.684 13.119 1.00 82.88 96 GLY A C 1
ATOM 781 O O . GLY A 1 96 ? -20.908 3.547 14.098 1.00 82.88 96 GLY A O 1
ATOM 782 N N . LEU A 1 97 ? -18.850 3.619 13.205 1.00 73.88 97 LEU A N 1
ATOM 783 C CA . LEU A 1 97 ? -18.096 3.212 14.405 1.00 73.88 97 LEU A CA 1
ATOM 784 C C . LEU A 1 97 ? -18.242 4.165 15.612 1.00 73.88 97 LEU A C 1
ATOM 786 O O . LEU A 1 97 ? -17.586 3.987 16.625 1.00 73.88 97 LEU A O 1
ATOM 790 N N . ALA A 1 98 ? -19.065 5.209 15.514 1.00 59.78 98 ALA A N 1
ATOM 791 C CA . ALA A 1 98 ? -19.336 6.146 16.603 1.00 59.78 98 ALA A CA 1
ATOM 792 C C . ALA A 1 98 ? -20.650 5.863 17.352 1.00 59.78 98 ALA A C 1
ATOM 794 O O . ALA A 1 98 ? -20.979 6.626 18.258 1.00 59.78 98 ALA A O 1
ATOM 795 N N . LYS A 1 99 ? -21.436 4.852 16.949 1.00 55.03 99 LYS A N 1
ATOM 796 C CA . LYS A 1 99 ? -22.785 4.637 17.500 1.00 55.03 99 LYS A CA 1
ATOM 797 C C . LYS A 1 99 ? -22.906 3.544 18.567 1.00 55.03 99 LYS A C 1
ATOM 799 O O . LYS A 1 99 ? -23.866 3.629 19.323 1.00 55.03 99 LYS A O 1
ATOM 804 N N . ASP A 1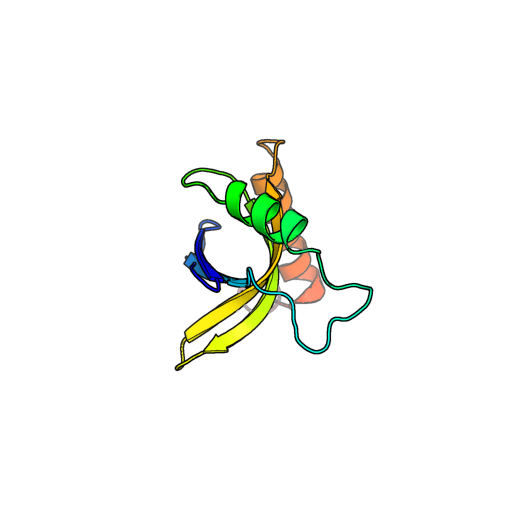 100 ? -21.938 2.633 18.701 1.00 54.16 100 ASP A N 1
ATOM 805 C CA . ASP A 1 100 ? -22.117 1.437 19.546 1.00 54.16 100 ASP A CA 1
ATOM 806 C C . ASP A 1 100 ? -21.149 1.316 20.750 1.00 54.16 100 ASP A C 1
ATOM 808 O O . ASP A 1 100 ? -21.354 0.448 21.589 1.00 54.16 100 ASP A O 1
ATOM 812 N N . ASP A 1 101 ? -20.166 2.213 20.923 1.00 53.97 101 ASP A N 1
ATOM 813 C CA . ASP A 1 101 ? -19.170 2.138 22.024 1.00 53.97 101 ASP A CA 1
ATOM 814 C C . ASP A 1 101 ? -19.497 3.040 23.242 1.00 53.97 101 ASP A C 1
ATOM 816 O O . ASP A 1 101 ? -18.609 3.500 23.960 1.00 53.97 101 ASP A O 1
ATOM 820 N N . LEU A 1 102 ? -20.779 3.336 23.475 1.00 49.06 102 LEU A N 1
ATOM 821 C CA . LEU A 1 102 ? -21.261 4.105 24.640 1.00 49.06 102 LEU A CA 1
ATOM 822 C C . LEU A 1 102 ? -22.496 3.474 25.314 1.00 49.06 102 LEU A C 1
ATOM 824 O O . LEU A 1 102 ? -23.254 4.174 25.987 1.00 49.06 102 LEU A O 1
ATOM 828 N N . GLY A 1 103 ? -22.693 2.165 25.125 1.00 40.66 103 GLY A N 1
ATOM 829 C CA . GLY A 1 103 ? -23.693 1.352 25.828 1.00 40.66 103 GLY A CA 1
ATOM 830 C C . GLY A 1 103 ? -23.074 0.523 26.941 1.00 40.66 103 GLY A C 1
ATOM 831 O O . GLY A 1 103 ? -22.095 -0.193 26.641 1.00 40.66 103 GLY A O 1
#

pLDDT: mean 89.32, std 12.35, range [40.66, 98.12]

InterPro domains:
  IPR012340 Nucleic acid-binding, OB-fold [G3DSA:2.40.50.140] (1-93)
  IPR012340 Nucleic acid-binding, OB-fold [SSF50249] (2-89)
  IPR040260 Replication factor A protein-like [PTHR13989] (2-97)

Secondary structure (DSSP, 8-state):
--SEEEEEEE-SS-EEEEEEE-SPPSSPPTTSPPHHHHHHHHHH--TT--EEEEEEEEEETTEEEEEEEEEEE---TTHHHHHHHHHHHHHHHHS-TTSSTT-